Protein AF-X1RHG1-F1 (afdb_monomer_lite)

pLDDT: mean 87.01, std 13.87, range [35.31, 98.69]

Sequence (171 aa):
KVLDPAAEALITANIKATEIEISLDTVLAGEEIVINGLTFTAHGTVTDTTLRQFSISGDNSADAAELAICINDPTDGVPGVLATAAVAVITLTSTIPGATLLTVTSTDATFTISTTEAQCYVDLESLALDAEFTHIAAKVTTTAASNVAVMLLRYHSRKKITQKMGAQYPA

Radius of gyration: 20.95 Å; chains: 1; bounding box: 47×35×64 Å

Structure (mmCIF, N/CA/C/O backbone):
data_AF-X1RHG1-F1
#
_entry.id   AF-X1RHG1-F1
#
loop_
_atom_site.group_PDB
_atom_site.id
_atom_site.type_symbol
_atom_site.label_atom_id
_atom_site.label_alt_id
_atom_site.label_comp_id
_atom_site.label_asym_id
_atom_site.label_entity_id
_atom_site.label_seq_id
_atom_site.pdbx_PDB_ins_code
_atom_site.Cartn_x
_atom_site.Cartn_y
_atom_site.Cartn_z
_atom_site.occupancy
_atom_site.B_iso_or_equiv
_atom_site.auth_seq_id
_atom_site.auth_comp_id
_atom_site.auth_asym_id
_atom_site.auth_atom_id
_atom_site.pdbx_PDB_model_num
ATOM 1 N N . LYS A 1 1 ? -3.625 -3.645 43.425 1.00 45.25 1 LYS A N 1
ATOM 2 C CA . LYS A 1 1 ? -4.166 -4.364 42.251 1.00 45.25 1 LYS A CA 1
ATOM 3 C C . LYS A 1 1 ? -3.192 -4.101 41.117 1.00 45.25 1 LYS A C 1
ATOM 5 O O . LYS A 1 1 ? -3.049 -2.945 40.743 1.00 45.25 1 LYS A O 1
ATOM 10 N N . VAL A 1 2 ? -2.401 -5.100 40.727 1.00 35.31 2 VAL A N 1
ATOM 11 C CA . VAL A 1 2 ? -1.520 -4.971 39.559 1.00 35.31 2 VAL A CA 1
ATOM 12 C C . VAL A 1 2 ? -2.465 -4.850 38.370 1.00 35.31 2 VAL A C 1
ATOM 14 O O . VAL A 1 2 ? -3.340 -5.695 38.215 1.00 35.31 2 VAL A O 1
ATOM 17 N N . LEU A 1 3 ? -2.408 -3.729 37.657 1.00 47.81 3 LEU A N 1
ATOM 18 C CA . LEU A 1 3 ? -3.139 -3.589 36.406 1.00 47.81 3 LEU A CA 1
ATOM 19 C C . LEU A 1 3 ? -2.451 -4.538 35.430 1.00 47.81 3 LEU A C 1
ATOM 21 O O . LEU A 1 3 ? -1.247 -4.392 35.210 1.00 47.81 3 LEU A O 1
ATOM 25 N N . ASP A 1 4 ? -3.182 -5.514 34.898 1.00 54.97 4 ASP A N 1
ATOM 26 C CA . ASP A 1 4 ? -2.703 -6.242 33.729 1.00 54.97 4 ASP A CA 1
ATOM 27 C C . ASP A 1 4 ? -2.319 -5.214 32.650 1.00 54.97 4 ASP A C 1
ATOM 29 O O . ASP A 1 4 ? -2.965 -4.159 32.554 1.00 54.97 4 ASP A O 1
ATOM 33 N N . PRO A 1 5 ? -1.237 -5.450 31.887 1.00 61.03 5 PRO A N 1
ATOM 34 C CA . PRO A 1 5 ? -0.840 -4.531 30.833 1.00 61.03 5 PRO A CA 1
ATOM 35 C C . PRO A 1 5 ? -2.029 -4.313 29.893 1.00 61.03 5 PRO A C 1
ATOM 37 O O . PRO A 1 5 ? -2.671 -5.267 29.454 1.00 61.03 5 PRO A O 1
ATOM 40 N N . ALA A 1 6 ? -2.356 -3.046 29.630 1.00 65.56 6 ALA A N 1
ATOM 41 C CA . ALA A 1 6 ? -3.449 -2.707 28.732 1.00 65.56 6 ALA A CA 1
ATOM 42 C C . ALA A 1 6 ? -3.179 -3.323 27.353 1.00 65.56 6 ALA A C 1
ATOM 44 O O . ALA A 1 6 ? -2.073 -3.196 26.829 1.00 65.56 6 ALA A O 1
ATOM 45 N N . ALA A 1 7 ? -4.180 -3.988 26.773 1.00 76.19 7 ALA A N 1
ATOM 46 C CA . ALA A 1 7 ? -4.071 -4.496 25.414 1.00 76.19 7 ALA A CA 1
ATOM 47 C C . ALA A 1 7 ? -3.882 -3.319 24.442 1.00 76.19 7 ALA A C 1
ATOM 49 O O . ALA A 1 7 ? -4.644 -2.349 24.467 1.00 76.19 7 ALA A O 1
ATOM 50 N N . GLU A 1 8 ? -2.845 -3.400 23.611 1.00 83.31 8 GLU A N 1
ATOM 51 C CA . GLU A 1 8 ? -2.423 -2.341 22.699 1.00 83.31 8 GLU A CA 1
ATOM 52 C C . GLU A 1 8 ? -2.461 -2.845 21.256 1.00 83.31 8 GLU A C 1
ATOM 54 O O . GLU A 1 8 ? -2.113 -3.990 20.967 1.00 83.31 8 GLU A O 1
ATOM 59 N N . ALA A 1 9 ? -2.864 -1.962 20.346 1.00 84.81 9 ALA A N 1
ATOM 60 C CA . ALA A 1 9 ? -2.690 -2.144 18.918 1.00 84.81 9 ALA A CA 1
ATOM 61 C C . ALA A 1 9 ? -1.969 -0.916 18.358 1.00 84.81 9 ALA A C 1
ATOM 63 O O . ALA A 1 9 ? -2.327 0.218 18.678 1.00 84.81 9 ALA A O 1
ATOM 64 N N . LEU A 1 10 ? -0.954 -1.157 17.530 1.00 85.81 10 LEU A N 1
ATOM 65 C CA . LEU A 1 10 ? -0.111 -0.124 16.941 1.00 85.81 10 LEU A CA 1
ATOM 66 C C . LEU A 1 10 ? -0.275 -0.127 15.423 1.00 85.81 10 LEU A C 1
ATOM 68 O O . LEU A 1 10 ? -0.154 -1.171 14.781 1.00 85.81 10 LEU A O 1
ATOM 72 N N . ILE A 1 11 ? -0.488 1.059 14.859 1.00 86.50 11 ILE A N 1
ATOM 73 C CA . ILE A 1 11 ? -0.339 1.305 13.426 1.00 86.50 11 ILE A CA 1
ATOM 74 C C . ILE A 1 11 ? 1.046 1.909 13.216 1.00 86.50 11 ILE A C 1
ATOM 76 O O . ILE A 1 11 ? 1.379 2.943 13.795 1.00 86.50 11 ILE A O 1
ATOM 80 N N . THR A 1 12 ? 1.860 1.250 12.398 1.00 87.50 12 THR A N 1
ATOM 81 C CA . THR A 1 12 ? 3.146 1.779 11.935 1.00 87.50 12 THR A CA 1
ATOM 82 C C . THR A 1 12 ? 2.988 2.224 10.489 1.00 87.50 12 THR A C 1
ATOM 84 O O . THR A 1 12 ? 2.353 1.528 9.701 1.00 87.50 12 THR A O 1
ATOM 87 N N . ALA A 1 13 ? 3.551 3.383 10.143 1.00 85.75 13 ALA A N 1
ATOM 88 C CA . ALA A 1 13 ? 3.490 3.889 8.778 1.00 85.75 13 ALA A CA 1
ATOM 89 C C . ALA A 1 13 ? 4.007 2.838 7.787 1.00 85.75 13 ALA A C 1
ATOM 91 O O . ALA A 1 13 ? 5.043 2.213 8.013 1.00 85.75 13 ALA A O 1
ATOM 92 N N . ASN A 1 14 ? 3.264 2.671 6.699 1.00 89.00 14 ASN A N 1
ATOM 93 C CA . ASN A 1 14 ? 3.547 1.813 5.551 1.00 89.00 14 ASN A CA 1
ATOM 94 C C . ASN A 1 14 ? 3.556 0.312 5.876 1.00 89.00 14 ASN A C 1
ATOM 96 O O . ASN A 1 14 ? 3.991 -0.501 5.061 1.00 89.00 14 ASN A O 1
ATOM 100 N N . ILE A 1 15 ? 3.055 -0.065 7.057 1.00 89.44 15 ILE A N 1
ATOM 101 C CA . ILE A 1 15 ? 2.980 -1.444 7.526 1.00 89.44 15 ILE A CA 1
ATOM 102 C C . ILE A 1 15 ? 1.539 -1.766 7.895 1.00 89.44 15 ILE A C 1
ATOM 104 O O . ILE A 1 15 ? 0.916 -1.088 8.711 1.00 89.44 15 ILE A O 1
ATOM 108 N N . LYS A 1 16 ? 1.044 -2.876 7.349 1.00 88.31 16 LYS A N 1
ATOM 109 C CA . LYS A 1 16 ? -0.303 -3.397 7.596 1.00 88.31 16 LYS A CA 1
ATOM 110 C C . LYS A 1 16 ? -1.432 -2.375 7.343 1.00 88.31 16 LYS A C 1
ATOM 112 O O . LYS A 1 16 ? -2.441 -2.372 8.047 1.00 88.31 16 LYS A O 1
ATOM 117 N N . ALA A 1 17 ? -1.266 -1.523 6.339 1.00 91.50 17 ALA A N 1
ATOM 118 C CA . ALA A 1 17 ? -2.250 -0.524 5.932 1.00 91.50 17 ALA A CA 1
ATOM 119 C C . ALA A 1 17 ? -3.385 -1.135 5.087 1.00 91.50 17 ALA A C 1
ATOM 121 O O . ALA A 1 17 ? -3.245 -2.233 4.542 1.00 91.50 17 ALA A O 1
ATOM 122 N N . THR A 1 18 ? -4.510 -0.431 4.967 1.00 93.12 18 THR A N 1
ATOM 123 C CA . THR A 1 18 ? -5.588 -0.775 4.021 1.00 93.12 18 THR A CA 1
ATOM 124 C C . THR A 1 18 ? -5.445 -0.013 2.707 1.00 93.12 18 THR A C 1
ATOM 126 O O . THR A 1 18 ? -5.851 -0.542 1.670 1.00 93.12 18 THR A O 1
ATOM 129 N N . GLU A 1 19 ? -4.792 1.153 2.736 1.00 95.00 19 GLU A N 1
ATOM 130 C CA . GLU A 1 19 ? -4.454 1.943 1.555 1.00 95.00 19 GLU A CA 1
ATOM 131 C C . GLU A 1 19 ? -3.092 2.648 1.705 1.00 95.00 19 GLU A C 1
ATOM 133 O O . GLU A 1 19 ? -2.765 3.194 2.767 1.00 95.00 19 GLU A O 1
ATOM 138 N N . ILE A 1 20 ? -2.282 2.605 0.642 1.00 96.44 20 ILE A N 1
ATOM 139 C CA . ILE A 1 20 ? -0.965 3.253 0.550 1.00 96.44 20 ILE A CA 1
ATOM 140 C C . ILE A 1 20 ? -0.848 3.965 -0.797 1.00 96.44 20 ILE A C 1
ATOM 142 O O . ILE A 1 20 ? -1.169 3.388 -1.832 1.00 96.44 20 ILE A O 1
ATOM 146 N N . GLU A 1 21 ? -0.309 5.178 -0.790 1.00 97.44 21 GLU A N 1
ATOM 147 C CA . GLU A 1 21 ? 0.145 5.879 -1.986 1.00 97.44 21 GLU A CA 1
ATOM 148 C C . GLU A 1 21 ? 1.661 5.744 -2.159 1.00 97.44 21 GLU A C 1
ATOM 150 O O . GLU A 1 21 ? 2.427 5.810 -1.191 1.00 97.44 21 GLU A O 1
ATOM 155 N N . ILE A 1 22 ? 2.092 5.571 -3.406 1.00 98.25 22 ILE A N 1
ATOM 156 C CA . ILE A 1 22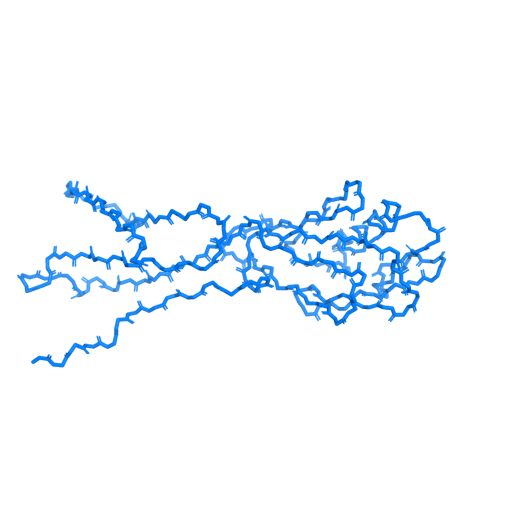 ? 3.494 5.564 -3.821 1.00 98.25 22 ILE A CA 1
ATOM 157 C C . ILE A 1 22 ? 3.660 6.629 -4.901 1.00 98.25 22 ILE A C 1
ATOM 159 O O . ILE A 1 22 ? 3.114 6.482 -5.992 1.00 98.25 22 ILE A O 1
ATOM 163 N N . SER A 1 23 ? 4.423 7.679 -4.623 1.00 98.19 23 SER A N 1
ATOM 164 C CA . SER A 1 23 ? 4.805 8.674 -5.628 1.00 98.19 23 SER A CA 1
ATOM 165 C C . SER A 1 23 ? 6.155 8.315 -6.232 1.00 98.19 23 SER A C 1
ATOM 167 O O . SER A 1 23 ? 7.098 8.028 -5.491 1.00 98.19 23 SER A O 1
ATOM 169 N N . LEU A 1 24 ? 6.243 8.363 -7.559 1.00 98.00 24 LEU A N 1
ATOM 170 C CA . LEU A 1 24 ? 7.474 8.157 -8.313 1.00 98.00 24 LEU A CA 1
ATOM 171 C C . LEU A 1 24 ? 8.091 9.506 -8.689 1.00 98.00 24 LEU A C 1
ATOM 173 O O . LEU A 1 24 ? 7.416 10.383 -9.237 1.00 98.00 24 LEU A O 1
ATOM 177 N N . ASP A 1 25 ? 9.388 9.644 -8.447 1.00 97.56 25 ASP A N 1
ATOM 178 C CA . ASP A 1 25 ? 10.184 10.780 -8.894 1.00 97.56 25 ASP A CA 1
ATOM 179 C C . ASP A 1 25 ? 11.476 10.317 -9.565 1.00 97.56 25 ASP A C 1
ATOM 181 O O . ASP A 1 25 ? 12.457 10.014 -8.893 1.00 97.56 25 ASP A O 1
ATOM 185 N N . THR A 1 26 ? 11.474 10.292 -10.901 1.00 96.25 26 THR A N 1
ATOM 186 C CA . THR A 1 26 ? 12.655 9.997 -11.722 1.00 96.25 26 THR A CA 1
ATOM 187 C C . THR A 1 26 ? 13.324 8.675 -11.319 1.00 96.25 26 THR A C 1
ATOM 189 O O . THR A 1 26 ? 14.520 8.631 -11.032 1.00 96.25 26 THR A O 1
ATOM 192 N N . VAL A 1 27 ? 12.532 7.600 -11.266 1.00 97.94 27 VAL A N 1
ATOM 193 C CA . VAL A 1 27 ? 13.002 6.255 -10.900 1.00 97.94 27 VAL A CA 1
ATOM 194 C C . VAL A 1 27 ? 14.112 5.805 -11.850 1.00 97.94 27 VAL A C 1
ATOM 196 O O . VAL A 1 27 ? 14.050 6.027 -13.061 1.00 97.94 27 VAL A O 1
ATOM 199 N N . LEU A 1 28 ? 15.144 5.172 -11.302 1.00 98.00 28 LEU A N 1
ATOM 200 C CA . LEU A 1 28 ? 16.327 4.727 -12.028 1.00 98.00 28 LEU A CA 1
ATOM 201 C C . LEU A 1 28 ? 16.335 3.208 -12.209 1.00 98.00 28 LEU A C 1
ATOM 203 O O . LEU A 1 28 ? 15.791 2.447 -11.415 1.00 98.00 28 LEU A O 1
ATOM 207 N N . ALA A 1 29 ? 16.986 2.744 -13.276 1.00 98.12 29 ALA A N 1
ATOM 208 C CA . ALA A 1 29 ? 17.061 1.317 -13.566 1.00 98.12 29 ALA A CA 1
ATOM 209 C C . ALA A 1 29 ? 17.796 0.571 -12.440 1.00 98.12 29 ALA A C 1
ATOM 211 O O . ALA A 1 29 ? 18.897 0.959 -12.046 1.00 98.12 29 ALA A O 1
ATOM 212 N N . GLY A 1 30 ? 17.208 -0.533 -11.983 1.00 97.94 30 GLY A N 1
ATOM 213 C CA . GLY A 1 30 ? 17.708 -1.347 -10.877 1.00 97.94 30 GLY A CA 1
ATOM 214 C C . GLY A 1 30 ? 17.209 -0.927 -9.494 1.00 97.94 30 GLY A C 1
ATOM 215 O O . GLY A 1 30 ? 17.480 -1.657 -8.547 1.00 97.94 30 GLY A O 1
ATOM 216 N N . GLU A 1 31 ? 16.490 0.191 -9.369 1.00 98.62 31 GLU A N 1
ATOM 217 C CA . GLU A 1 31 ? 15.815 0.550 -8.117 1.00 98.62 31 GLU A CA 1
ATOM 218 C C . GLU A 1 31 ? 14.650 -0.401 -7.828 1.00 98.62 31 GLU A C 1
ATOM 220 O O . GLU A 1 31 ? 14.039 -0.973 -8.742 1.00 98.62 31 GLU A O 1
ATOM 225 N N . GLU A 1 32 ? 14.348 -0.587 -6.547 1.00 98.44 32 GLU A N 1
ATOM 226 C CA . GLU A 1 32 ? 13.431 -1.619 -6.084 1.00 98.44 32 GLU A CA 1
ATOM 227 C C . GLU A 1 32 ? 12.381 -1.079 -5.118 1.00 98.44 32 GLU A C 1
ATOM 229 O O . GLU A 1 32 ? 12.644 -0.291 -4.206 1.00 98.44 32 GLU A O 1
ATOM 234 N N . ILE A 1 33 ? 11.167 -1.599 -5.264 1.00 98.56 33 ILE A N 1
ATOM 235 C CA . ILE A 1 33 ? 10.097 -1.430 -4.289 1.00 98.56 33 ILE A CA 1
ATOM 236 C C . ILE A 1 33 ? 9.536 -2.793 -3.905 1.00 98.56 33 ILE A C 1
ATOM 238 O O . ILE A 1 33 ? 9.265 -3.647 -4.748 1.00 98.56 33 ILE A O 1
ATOM 242 N N . VAL A 1 34 ? 9.372 -3.010 -2.605 1.00 98.50 34 VAL A N 1
ATOM 243 C CA . VAL A 1 34 ? 8.845 -4.254 -2.050 1.00 98.50 34 VAL A CA 1
ATOM 244 C C . VAL A 1 34 ? 7.421 -4.016 -1.579 1.00 98.50 34 VAL A C 1
ATOM 246 O O . VAL A 1 34 ? 7.183 -3.166 -0.721 1.00 98.50 34 VAL A O 1
ATOM 249 N N . ILE A 1 35 ? 6.480 -4.793 -2.110 1.00 98.00 35 ILE A N 1
ATOM 250 C CA . ILE A 1 35 ? 5.053 -4.729 -1.779 1.00 98.00 35 ILE A CA 1
ATOM 251 C C . ILE A 1 35 ? 4.625 -6.112 -1.295 1.00 98.00 35 ILE A C 1
ATOM 253 O O . ILE A 1 35 ? 4.699 -7.094 -2.030 1.00 98.00 35 ILE A O 1
ATOM 257 N N . ASN A 1 36 ? 4.202 -6.211 -0.034 1.00 95.62 36 ASN A N 1
ATOM 258 C CA . ASN A 1 36 ? 3.825 -7.470 0.622 1.00 95.62 36 ASN A CA 1
ATOM 259 C C . ASN A 1 36 ? 4.882 -8.585 0.491 1.00 95.62 36 ASN A C 1
ATOM 261 O O . ASN A 1 36 ? 4.554 -9.766 0.407 1.00 95.62 36 ASN A O 1
ATOM 265 N N . GLY A 1 37 ? 6.163 -8.203 0.496 1.00 96.25 37 GLY A N 1
ATOM 266 C CA . GLY A 1 37 ? 7.295 -9.125 0.375 1.00 96.25 37 GLY A CA 1
ATOM 267 C C . GLY A 1 37 ? 7.660 -9.515 -1.061 1.00 96.25 37 GLY A C 1
ATOM 268 O O . GLY A 1 37 ? 8.620 -10.259 -1.240 1.00 96.25 37 GLY A O 1
ATOM 269 N N . LEU A 1 38 ? 6.939 -9.018 -2.070 1.00 97.94 38 LEU A N 1
ATOM 270 C CA . LEU A 1 38 ? 7.294 -9.171 -3.480 1.00 97.94 38 LEU A CA 1
ATOM 271 C C . LEU A 1 38 ? 8.099 -7.959 -3.946 1.00 97.94 38 LEU A C 1
ATOM 273 O O . LEU A 1 38 ? 7.649 -6.825 -3.791 1.00 97.94 38 LEU A O 1
ATOM 277 N N . THR A 1 39 ? 9.276 -8.209 -4.511 1.00 98.44 39 THR A N 1
ATOM 278 C CA . THR A 1 39 ? 10.140 -7.171 -5.079 1.00 98.44 39 THR A CA 1
ATOM 279 C C . THR A 1 39 ? 9.725 -6.867 -6.511 1.00 98.44 39 THR A C 1
ATOM 281 O O . THR A 1 39 ? 9.590 -7.787 -7.319 1.00 98.44 39 THR A O 1
ATOM 284 N N . PHE A 1 40 ? 9.556 -5.582 -6.806 1.00 98.69 40 PHE A N 1
ATOM 285 C CA . PHE A 1 40 ? 9.396 -5.038 -8.146 1.00 98.69 40 PHE A CA 1
ATOM 286 C C . PHE A 1 40 ? 10.624 -4.199 -8.481 1.00 98.69 40 PHE A C 1
ATOM 288 O O . PHE A 1 40 ? 11.008 -3.336 -7.690 1.00 98.69 40 PHE A O 1
ATOM 295 N N . THR A 1 41 ? 11.225 -4.445 -9.642 1.00 98.62 41 THR A N 1
ATOM 296 C CA . THR A 1 41 ? 12.493 -3.821 -10.043 1.00 98.62 41 THR A CA 1
ATOM 297 C C . THR A 1 41 ? 12.287 -2.936 -11.267 1.00 98.62 41 THR A C 1
ATOM 299 O O . THR A 1 41 ? 11.737 -3.373 -12.280 1.00 98.62 41 THR A O 1
ATOM 302 N N . ALA A 1 42 ? 12.765 -1.698 -11.202 1.00 98.56 42 ALA A N 1
ATOM 303 C CA . ALA A 1 42 ? 12.750 -0.782 -12.333 1.00 98.56 42 ALA A CA 1
ATOM 304 C C . ALA A 1 42 ? 13.686 -1.281 -13.442 1.00 98.56 42 ALA A C 1
ATOM 306 O O . ALA A 1 42 ? 14.870 -1.549 -13.213 1.00 98.56 42 ALA A O 1
ATOM 307 N N . HIS A 1 43 ? 13.185 -1.373 -14.668 1.00 98.50 43 HIS A N 1
ATOM 308 C CA . HIS A 1 43 ? 13.950 -1.778 -15.839 1.00 98.50 43 HIS A CA 1
ATOM 309 C C . HIS A 1 43 ? 13.924 -0.677 -16.899 1.00 98.50 43 HIS A C 1
ATOM 311 O O . HIS A 1 43 ? 12.901 -0.053 -17.144 1.00 98.50 43 HIS A O 1
ATOM 317 N N . GLY A 1 44 ? 15.050 -0.444 -17.576 1.00 96.50 44 GLY A N 1
ATOM 318 C CA . GLY A 1 44 ? 15.203 0.724 -18.450 1.00 96.50 44 GLY A CA 1
ATOM 319 C C . GLY A 1 44 ? 14.163 0.843 -19.574 1.00 96.50 44 GLY A C 1
ATOM 320 O O . GLY A 1 44 ? 13.828 1.954 -19.965 1.00 96.50 44 GLY A O 1
ATOM 321 N N . THR A 1 45 ? 13.678 -0.279 -20.121 1.00 96.50 45 THR A N 1
ATOM 322 C CA . THR A 1 45 ? 12.818 -0.272 -21.325 1.00 96.50 45 THR A CA 1
ATOM 323 C C . THR A 1 45 ? 11.778 -1.390 -21.419 1.00 96.50 45 THR A C 1
ATOM 325 O O . THR A 1 45 ? 11.137 -1.533 -22.459 1.00 96.50 45 THR A O 1
ATOM 328 N N . VAL A 1 46 ? 11.646 -2.244 -20.403 1.00 96.31 46 VAL A N 1
ATOM 329 C CA . VAL A 1 46 ? 10.841 -3.474 -20.510 1.00 96.31 46 VAL A CA 1
ATOM 330 C C . VAL A 1 46 ? 9.981 -3.622 -19.275 1.00 96.31 46 VAL A C 1
ATOM 332 O O . VAL A 1 46 ? 10.482 -3.488 -18.165 1.00 96.31 46 VAL A O 1
ATOM 335 N N . THR A 1 47 ? 8.715 -3.949 -19.504 1.00 98.19 47 THR A N 1
ATOM 336 C CA . THR A 1 47 ? 7.799 -4.432 -18.477 1.00 98.19 47 THR A CA 1
ATOM 337 C C . THR A 1 47 ? 7.630 -5.934 -18.662 1.00 98.19 47 THR A C 1
ATOM 339 O O . THR A 1 47 ? 7.141 -6.385 -19.698 1.00 98.19 47 THR A O 1
ATOM 342 N N . ASP A 1 48 ? 8.070 -6.705 -17.673 1.00 98.06 48 ASP A N 1
ATOM 343 C CA . ASP A 1 48 ? 7.936 -8.157 -17.604 1.00 98.06 48 ASP A CA 1
ATOM 344 C C . ASP A 1 48 ? 7.303 -8.516 -16.259 1.00 98.06 48 ASP A C 1
ATOM 346 O O . ASP A 1 48 ? 7.958 -8.519 -15.212 1.00 98.06 48 ASP A O 1
ATOM 350 N N . THR A 1 49 ? 6.003 -8.808 -16.286 1.00 97.69 49 THR A N 1
ATOM 351 C CA . THR A 1 49 ? 5.229 -9.092 -15.075 1.00 97.69 49 THR A CA 1
ATOM 352 C C . THR A 1 49 ? 5.665 -10.392 -14.397 1.00 97.69 49 THR A C 1
ATOM 354 O O . THR A 1 49 ? 5.640 -10.468 -13.169 1.00 97.69 49 THR A O 1
ATOM 357 N N . THR A 1 50 ? 6.182 -11.366 -15.156 1.00 97.62 50 THR A N 1
ATOM 358 C CA . THR A 1 50 ? 6.662 -12.654 -14.618 1.00 97.62 50 THR A CA 1
ATOM 359 C C . THR A 1 50 ? 7.943 -12.499 -13.800 1.00 97.62 50 THR A C 1
ATOM 361 O O . THR A 1 50 ? 8.175 -13.223 -12.829 1.00 97.62 50 THR A O 1
ATOM 364 N N . LEU A 1 51 ? 8.764 -11.508 -14.159 1.00 97.69 51 LEU A N 1
ATOM 365 C CA . LEU A 1 51 ? 9.975 -11.125 -13.434 1.00 97.69 51 LEU A CA 1
ATOM 366 C C . LEU A 1 51 ? 9.751 -9.948 -12.476 1.00 97.69 51 LEU A C 1
ATOM 368 O O . LEU A 1 51 ? 10.693 -9.549 -11.794 1.00 97.69 51 LEU A O 1
ATOM 372 N N . ARG A 1 52 ? 8.526 -9.402 -12.412 1.00 98.38 52 ARG A N 1
ATOM 373 C CA . ARG A 1 52 ? 8.167 -8.186 -11.657 1.00 98.38 52 ARG A CA 1
ATOM 374 C C . ARG A 1 52 ? 9.042 -6.986 -12.024 1.00 98.38 52 ARG A C 1
ATOM 376 O O . ARG A 1 52 ? 9.424 -6.188 -11.170 1.00 98.38 52 ARG A O 1
ATOM 383 N N . GLN A 1 53 ? 9.359 -6.862 -13.306 1.00 98.56 53 GLN A N 1
ATOM 384 C CA . GLN A 1 53 ? 10.113 -5.742 -13.851 1.00 98.56 53 GLN A CA 1
ATOM 385 C C . GLN A 1 53 ? 9.164 -4.767 -14.529 1.00 98.56 53 GLN A C 1
ATOM 387 O O . GLN A 1 53 ? 8.332 -5.190 -15.326 1.00 98.56 53 GLN A O 1
ATOM 392 N N . PHE A 1 54 ? 9.301 -3.476 -14.249 1.00 98.62 54 PHE A N 1
ATOM 393 C CA . PHE A 1 54 ? 8.489 -2.437 -14.883 1.00 98.62 54 PHE A CA 1
ATOM 394 C C . PHE A 1 54 ? 9.370 -1.459 -15.654 1.00 98.62 54 PHE A C 1
ATOM 396 O O . PHE A 1 54 ? 10.456 -1.100 -15.196 1.00 98.62 54 PHE A O 1
ATOM 403 N N . SER A 1 55 ? 8.911 -1.042 -16.832 1.00 98.50 55 SER A N 1
ATOM 404 C CA . SER A 1 55 ? 9.652 -0.105 -17.669 1.00 98.50 55 SER A CA 1
ATOM 405 C C . SER A 1 55 ? 9.680 1.292 -17.050 1.00 98.50 55 SER A C 1
ATOM 407 O O . SER A 1 55 ? 8.650 1.788 -16.598 1.00 98.50 55 SER A O 1
ATOM 409 N N . ILE A 1 56 ? 10.845 1.937 -17.113 1.00 98.44 56 ILE A N 1
ATOM 410 C CA . ILE A 1 56 ? 11.051 3.357 -16.783 1.00 98.44 56 ILE A CA 1
ATOM 411 C C . ILE A 1 56 ? 11.466 4.191 -18.007 1.00 98.44 56 ILE A C 1
ATOM 413 O O . ILE A 1 56 ? 12.209 5.166 -17.920 1.00 98.44 56 ILE A O 1
ATOM 417 N N . SER A 1 57 ? 11.075 3.756 -19.208 1.00 97.44 57 SER A N 1
ATOM 418 C CA . SER A 1 57 ? 11.415 4.461 -20.453 1.00 97.44 57 SER A CA 1
ATOM 419 C C . SER A 1 57 ? 10.602 5.741 -20.682 1.00 97.44 57 SER A C 1
ATOM 421 O O . SER A 1 57 ? 10.802 6.406 -21.703 1.00 97.44 57 SER A O 1
ATOM 423 N N . GLY A 1 58 ? 9.617 6.016 -19.825 1.00 95.50 58 GLY A N 1
ATOM 424 C CA . GLY A 1 58 ? 8.654 7.095 -19.983 1.00 95.50 58 GLY A CA 1
ATOM 425 C C . GLY A 1 58 ? 8.946 8.297 -19.089 1.00 95.50 58 GLY A C 1
ATOM 426 O O . GLY A 1 58 ? 10.089 8.602 -18.763 1.00 95.50 58 GLY A O 1
ATOM 427 N N . ASP A 1 59 ? 7.883 9.030 -18.764 1.00 97.50 59 ASP A N 1
ATOM 428 C CA . ASP A 1 59 ? 7.885 9.962 -17.640 1.00 97.50 59 ASP A CA 1
ATOM 429 C C . ASP A 1 59 ? 7.363 9.256 -16.379 1.00 97.50 59 ASP A C 1
ATOM 431 O O . ASP A 1 59 ? 6.795 8.167 -16.458 1.00 97.50 59 ASP A O 1
ATOM 435 N N . ASN A 1 60 ? 7.460 9.910 -15.219 1.00 98.12 60 ASN A N 1
ATOM 436 C CA . ASN A 1 60 ? 7.015 9.322 -13.952 1.00 98.12 60 ASN A CA 1
ATOM 437 C C . ASN A 1 60 ? 5.551 8.822 -13.984 1.00 98.12 60 ASN A C 1
ATOM 439 O O . ASN A 1 60 ? 5.190 7.922 -13.228 1.00 98.12 60 ASN A O 1
ATOM 443 N N . SER A 1 61 ? 4.682 9.400 -14.827 1.00 97.94 61 SER A N 1
ATOM 444 C CA . SER A 1 61 ? 3.290 8.945 -14.952 1.00 97.94 61 SER A CA 1
ATOM 445 C C . SER A 1 61 ? 3.178 7.657 -15.758 1.00 97.94 61 SER A C 1
ATOM 447 O O . SER A 1 61 ? 2.396 6.781 -15.386 1.00 97.94 61 SER A O 1
ATOM 449 N N . ALA A 1 62 ? 3.944 7.537 -16.840 1.00 98.06 62 ALA A N 1
ATOM 450 C CA . ALA A 1 62 ? 4.059 6.300 -17.598 1.00 98.06 62 ALA A CA 1
ATOM 451 C C . ALA A 1 62 ? 4.692 5.193 -16.743 1.00 98.06 62 ALA A C 1
ATOM 453 O O . ALA A 1 62 ? 4.132 4.104 -16.658 1.00 98.06 62 ALA A O 1
ATOM 454 N N . ASP A 1 63 ? 5.771 5.494 -16.023 1.00 98.38 63 ASP A N 1
ATOM 455 C CA . ASP A 1 63 ? 6.473 4.530 -15.170 1.00 98.38 63 ASP A CA 1
ATOM 456 C C . ASP A 1 63 ? 5.559 4.002 -14.048 1.00 98.38 63 ASP A C 1
ATOM 458 O O . ASP A 1 63 ? 5.520 2.804 -13.759 1.00 98.38 63 ASP A O 1
ATOM 462 N N . ALA A 1 64 ? 4.739 4.883 -13.461 1.00 98.56 64 ALA A N 1
ATOM 463 C CA . ALA A 1 64 ? 3.739 4.496 -12.468 1.00 98.56 64 ALA A CA 1
ATOM 464 C C . ALA A 1 64 ? 2.679 3.545 -13.047 1.00 98.56 64 ALA A C 1
ATOM 466 O O . ALA A 1 64 ? 2.235 2.619 -12.363 1.00 98.56 64 ALA A O 1
ATOM 467 N N . ALA A 1 65 ? 2.276 3.750 -14.305 1.00 98.56 65 ALA A N 1
ATOM 468 C CA . ALA A 1 65 ? 1.347 2.856 -14.987 1.00 98.56 65 ALA A CA 1
ATOM 469 C C . ALA A 1 65 ? 1.974 1.476 -15.248 1.00 98.56 65 ALA A C 1
ATOM 471 O O . ALA A 1 65 ? 1.314 0.463 -15.018 1.00 98.56 65 ALA A O 1
ATOM 472 N N . GLU A 1 66 ? 3.244 1.422 -15.649 1.00 98.56 66 GLU A N 1
ATOM 473 C CA . GLU A 1 66 ? 3.980 0.168 -15.867 1.00 98.56 66 GLU A CA 1
ATOM 474 C C . GLU A 1 66 ? 4.150 -0.637 -14.567 1.00 98.56 66 GLU A C 1
ATOM 476 O O . GLU A 1 66 ? 3.926 -1.853 -14.541 1.00 98.56 66 GLU A O 1
ATOM 481 N N . LEU A 1 67 ? 4.459 0.030 -13.450 1.00 98.50 67 LEU A N 1
ATOM 482 C CA . LEU A 1 67 ? 4.499 -0.621 -12.138 1.00 98.50 67 LEU A CA 1
ATOM 483 C C . LEU A 1 67 ? 3.107 -1.121 -11.717 1.00 98.50 67 LEU A C 1
ATOM 485 O O . LEU A 1 67 ? 2.974 -2.254 -11.249 1.00 98.50 67 LEU A O 1
ATOM 489 N N . ALA A 1 68 ? 2.050 -0.332 -11.929 1.00 98.56 68 ALA A N 1
ATOM 490 C CA . ALA A 1 68 ? 0.684 -0.763 -11.631 1.00 98.56 68 ALA A CA 1
ATOM 491 C C . ALA A 1 68 ? 0.254 -1.986 -12.463 1.00 98.56 68 ALA A C 1
ATOM 493 O O . ALA A 1 68 ? -0.454 -2.850 -11.941 1.00 98.56 68 ALA A O 1
ATOM 494 N N . ILE A 1 69 ? 0.705 -2.106 -13.719 1.00 98.38 69 ILE A N 1
ATOM 495 C CA . ILE A 1 69 ? 0.500 -3.308 -14.546 1.00 98.38 69 ILE A CA 1
ATOM 496 C C . ILE A 1 69 ? 1.131 -4.532 -13.874 1.00 98.38 69 ILE A C 1
ATOM 498 O O . ILE A 1 69 ? 0.462 -5.554 -13.738 1.00 98.38 69 ILE A O 1
ATOM 502 N N . CYS A 1 70 ? 2.375 -4.423 -13.400 1.00 98.50 70 CYS A N 1
ATOM 503 C CA . CYS A 1 70 ? 3.051 -5.525 -12.712 1.00 98.50 70 CYS A CA 1
ATOM 504 C C . CYS A 1 70 ? 2.344 -5.926 -11.415 1.00 98.50 70 CYS A C 1
ATOM 506 O O . CYS A 1 70 ? 2.192 -7.112 -11.135 1.00 98.50 70 CYS A O 1
ATOM 508 N N . ILE A 1 71 ? 1.895 -4.952 -10.620 1.00 98.50 71 ILE A N 1
ATOM 509 C CA . ILE A 1 71 ? 1.211 -5.216 -9.347 1.00 98.50 71 ILE A CA 1
ATOM 510 C C . ILE A 1 71 ? -0.136 -5.909 -9.573 1.00 98.50 71 ILE A C 1
ATOM 512 O O . ILE A 1 71 ? -0.489 -6.810 -8.813 1.00 98.50 71 ILE A O 1
ATOM 516 N N . ASN A 1 72 ? -0.868 -5.508 -10.612 1.00 98.50 72 ASN A N 1
ATOM 517 C CA . ASN A 1 72 ? -2.188 -6.046 -10.945 1.00 98.50 72 ASN A CA 1
ATOM 518 C C . ASN A 1 72 ? -2.145 -7.330 -11.785 1.00 98.50 72 ASN A C 1
ATOM 520 O O . ASN A 1 72 ? -3.208 -7.828 -12.169 1.00 98.50 72 ASN A O 1
ATOM 524 N N . ASP A 1 73 ? -0.960 -7.855 -12.108 1.00 98.25 73 ASP A N 1
ATOM 525 C CA . ASP A 1 73 ? -0.858 -9.090 -12.876 1.00 98.25 73 ASP A CA 1
ATOM 526 C C . ASP A 1 73 ? -1.587 -10.236 -12.139 1.00 98.25 73 ASP A C 1
ATOM 528 O O . ASP A 1 73 ? -1.358 -10.455 -10.945 1.00 98.25 73 ASP A O 1
ATOM 532 N N . PRO A 1 74 ? -2.486 -10.976 -12.814 1.00 95.56 74 PRO A N 1
ATOM 533 C CA . PRO A 1 74 ? -3.335 -11.971 -12.162 1.00 95.56 74 PRO A CA 1
ATOM 534 C C . PRO A 1 74 ? -2.575 -13.211 -11.674 1.00 95.56 74 PRO A C 1
ATOM 536 O O . PRO A 1 74 ? -3.129 -13.980 -10.887 1.00 95.56 74 PRO A O 1
ATOM 539 N N . THR A 1 75 ? -1.356 -13.439 -12.165 1.00 96.38 75 THR A N 1
ATOM 540 C CA . THR A 1 75 ? -0.547 -14.623 -11.854 1.00 96.38 75 THR A CA 1
ATOM 541 C C . THR A 1 75 ? 0.614 -14.266 -10.935 1.00 96.38 75 THR A C 1
ATOM 543 O O . THR A 1 75 ? 0.802 -14.918 -9.909 1.00 96.38 75 THR A O 1
ATOM 546 N N . ASP A 1 76 ? 1.365 -13.223 -11.287 1.00 96.62 76 ASP A N 1
ATOM 547 C CA . ASP A 1 76 ? 2.642 -12.874 -10.659 1.00 96.62 76 ASP A CA 1
ATOM 548 C C . ASP A 1 76 ? 2.605 -11.566 -9.852 1.00 96.62 76 ASP A C 1
ATOM 550 O O . ASP A 1 76 ? 3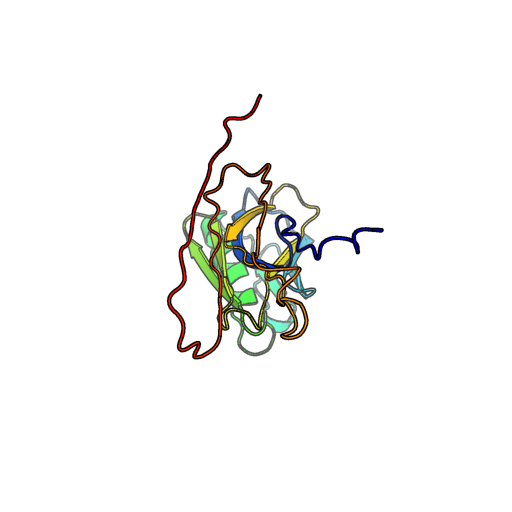.574 -11.260 -9.140 1.00 96.62 76 ASP A O 1
ATOM 554 N N . GLY A 1 77 ? 1.490 -10.831 -9.918 1.00 96.44 77 GLY A N 1
ATOM 555 C CA . GLY A 1 77 ? 1.247 -9.596 -9.176 1.00 96.44 77 GLY A CA 1
ATOM 556 C C . GLY A 1 77 ? 1.040 -9.817 -7.678 1.00 96.44 77 GLY A C 1
ATOM 557 O O . GLY A 1 77 ? 1.377 -10.864 -7.122 1.00 96.44 77 GLY A O 1
ATOM 558 N N . VAL A 1 78 ? 0.503 -8.812 -6.985 1.00 96.88 78 VAL A N 1
ATOM 559 C CA . VAL A 1 78 ? 0.318 -8.861 -5.527 1.00 96.88 78 VAL A CA 1
ATOM 560 C C . VAL A 1 78 ? -1.093 -9.362 -5.190 1.00 96.88 78 VAL A C 1
ATOM 562 O O . VAL A 1 78 ? -2.069 -8.637 -5.401 1.00 96.88 78 VAL A O 1
ATOM 565 N N . PRO A 1 79 ? -1.253 -10.567 -4.605 1.00 95.44 79 PRO A N 1
ATOM 566 C CA . PRO A 1 79 ? -2.576 -11.109 -4.325 1.00 95.44 79 PRO A CA 1
ATOM 567 C C . PRO A 1 79 ? -3.374 -10.241 -3.348 1.00 95.44 79 PRO A C 1
ATOM 569 O O . PRO A 1 79 ? -2.903 -9.876 -2.269 1.00 95.44 79 PRO A O 1
ATOM 572 N N . GLY A 1 80 ? -4.625 -9.958 -3.709 1.00 94.69 80 GLY A N 1
ATOM 573 C CA . GLY A 1 80 ? -5.547 -9.193 -2.873 1.00 94.69 80 GLY A CA 1
ATOM 574 C C . GLY A 1 80 ? -5.277 -7.686 -2.837 1.00 94.69 80 GLY A C 1
ATOM 575 O O . GLY A 1 80 ? -5.879 -7.001 -2.006 1.00 94.69 80 GLY A O 1
ATOM 576 N N . VAL A 1 81 ? -4.428 -7.166 -3.722 1.00 96.69 81 VAL A N 1
ATOM 577 C CA . VAL A 1 81 ? -4.120 -5.737 -3.855 1.00 96.69 81 VAL A CA 1
ATOM 578 C C . VAL A 1 81 ? -4.567 -5.243 -5.225 1.00 96.69 81 VAL A C 1
ATOM 580 O O . VAL A 1 81 ? -4.414 -5.944 -6.220 1.00 96.69 81 VAL A O 1
ATOM 583 N N . LEU A 1 82 ? -5.124 -4.037 -5.264 1.00 97.50 82 LEU A N 1
ATOM 584 C CA . LEU A 1 82 ? -5.415 -3.306 -6.491 1.00 97.50 82 LEU A CA 1
ATOM 585 C C . LEU A 1 82 ? -4.523 -2.067 -6.549 1.00 97.50 82 LEU A C 1
ATOM 587 O O . LEU A 1 82 ? -4.536 -1.271 -5.613 1.00 97.50 82 LEU A O 1
ATOM 591 N N . ALA A 1 83 ? -3.789 -1.891 -7.644 1.00 98.25 83 ALA A N 1
ATOM 592 C CA . ALA A 1 83 ? -3.013 -0.690 -7.933 1.00 98.25 83 ALA A CA 1
ATOM 593 C C . ALA A 1 83 ? -3.722 0.191 -8.967 1.00 98.25 83 ALA A C 1
ATOM 595 O O . ALA A 1 83 ? -4.088 -0.277 -10.045 1.00 98.25 83 ALA A O 1
ATOM 596 N N . THR A 1 84 ? -3.876 1.479 -8.675 1.00 98.31 84 THR A N 1
ATOM 597 C CA . THR A 1 84 ? -4.364 2.481 -9.634 1.00 98.31 84 THR A CA 1
ATOM 598 C C . THR A 1 84 ? -3.324 3.580 -9.780 1.00 98.31 84 THR A C 1
ATOM 600 O O . THR A 1 84 ? -2.953 4.192 -8.786 1.00 98.31 84 THR A O 1
ATOM 603 N N . ALA A 1 85 ? -2.857 3.841 -11.002 1.00 97.94 85 ALA A N 1
ATOM 604 C CA . ALA A 1 85 ? -1.875 4.888 -11.277 1.00 97.94 85 ALA A CA 1
ATOM 605 C C . ALA A 1 85 ? -2.541 6.162 -11.818 1.00 97.94 85 ALA A C 1
ATOM 607 O O . ALA A 1 85 ? -3.369 6.102 -12.731 1.00 97.94 85 ALA A O 1
ATOM 608 N N . ALA A 1 86 ? -2.152 7.318 -11.283 1.00 96.62 86 ALA A N 1
ATOM 609 C CA . ALA A 1 86 ? -2.551 8.636 -11.757 1.00 96.62 86 ALA A CA 1
ATOM 610 C C . ALA A 1 86 ? -1.451 9.667 -11.468 1.00 96.62 86 ALA A C 1
ATOM 612 O O . ALA A 1 86 ? -1.065 9.861 -10.322 1.00 96.62 86 ALA A O 1
ATOM 613 N N . VAL A 1 87 ? -0.981 10.371 -12.504 1.00 94.81 87 VAL A N 1
ATOM 614 C CA . VAL A 1 87 ? -0.050 11.514 -12.380 1.00 94.81 87 VAL A CA 1
ATOM 615 C C . VAL A 1 87 ? 1.170 11.190 -11.496 1.00 94.81 87 VAL A C 1
ATOM 617 O O . VAL A 1 87 ? 1.418 11.856 -10.497 1.00 94.81 87 VAL A O 1
ATOM 620 N N . ALA A 1 88 ? 1.910 10.135 -11.848 1.00 96.12 88 ALA A N 1
ATOM 621 C CA . ALA A 1 88 ? 3.080 9.630 -11.114 1.00 96.12 88 ALA A CA 1
ATOM 622 C C . ALA A 1 88 ? 2.824 9.082 -9.697 1.00 96.12 88 ALA A C 1
ATOM 624 O O . ALA A 1 88 ? 3.772 8.708 -9.009 1.00 96.12 88 ALA A O 1
ATOM 625 N N . VAL A 1 89 ? 1.567 9.002 -9.260 1.00 97.88 89 VAL A N 1
ATOM 626 C CA . VAL A 1 89 ? 1.177 8.403 -7.980 1.00 97.88 89 VAL A CA 1
ATOM 627 C C . VAL A 1 89 ? 0.445 7.094 -8.232 1.00 97.88 89 VAL A C 1
ATOM 629 O O . VAL A 1 89 ? -0.407 7.005 -9.114 1.00 97.88 89 VAL A O 1
ATOM 632 N N . ILE A 1 90 ? 0.768 6.076 -7.446 1.00 98.44 90 ILE A N 1
ATOM 633 C CA . ILE A 1 90 ? 0.089 4.785 -7.432 1.00 98.44 90 ILE A CA 1
ATOM 634 C C . ILE A 1 90 ? -0.654 4.662 -6.109 1.00 98.44 90 ILE A C 1
ATOM 636 O O . ILE A 1 90 ? -0.029 4.655 -5.052 1.00 98.44 90 ILE A O 1
ATOM 640 N N . THR A 1 91 ? -1.972 4.516 -6.164 1.00 98.31 91 THR A N 1
ATOM 641 C CA . THR A 1 91 ? -2.796 4.165 -5.006 1.00 98.31 91 THR A CA 1
ATOM 642 C C . THR A 1 91 ? -2.955 2.651 -4.958 1.00 98.31 91 THR A C 1
ATOM 644 O O . THR A 1 91 ? -3.507 2.043 -5.880 1.00 98.31 91 THR A O 1
ATOM 647 N N . LEU A 1 92 ? -2.458 2.040 -3.887 1.00 97.81 92 LEU A N 1
ATOM 648 C CA . LEU A 1 92 ? -2.640 0.632 -3.566 1.00 97.81 92 LEU A CA 1
ATOM 649 C C . LEU A 1 92 ? -3.780 0.484 -2.570 1.00 97.81 92 LEU A C 1
ATOM 651 O O . LEU A 1 92 ? -3.714 1.043 -1.479 1.00 97.81 92 LEU A O 1
ATOM 655 N N . THR A 1 93 ? -4.767 -0.339 -2.901 1.00 96.62 93 THR A N 1
ATOM 656 C CA . THR A 1 93 ? -5.911 -0.620 -2.029 1.0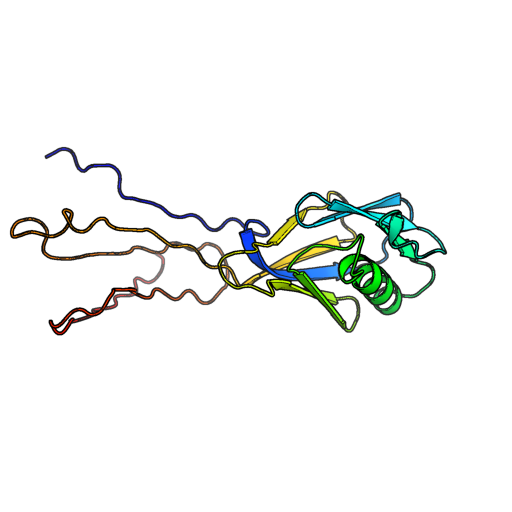0 96.62 93 THR A CA 1
ATOM 657 C C . THR A 1 93 ? -6.010 -2.117 -1.760 1.00 96.62 93 THR A C 1
ATOM 659 O O . THR A 1 93 ? -5.934 -2.943 -2.675 1.00 96.62 93 THR A O 1
ATOM 662 N N . SER A 1 94 ? -6.216 -2.489 -0.496 1.00 94.56 94 SER A N 1
ATOM 663 C CA . SER A 1 94 ? -6.584 -3.860 -0.142 1.00 94.56 94 SER A CA 1
ATOM 664 C C . SER A 1 94 ? -7.986 -4.190 -0.659 1.00 94.56 94 SER A C 1
ATOM 666 O O . SER A 1 94 ? -8.970 -3.544 -0.305 1.00 94.56 94 SER A O 1
ATOM 668 N N . THR A 1 95 ? -8.091 -5.231 -1.482 1.00 92.06 95 THR A N 1
ATOM 669 C CA . THR A 1 95 ? -9.373 -5.670 -2.068 1.00 92.06 95 THR A CA 1
ATOM 670 C C . THR A 1 95 ? -10.251 -6.446 -1.085 1.00 92.06 95 THR A C 1
ATOM 672 O O . THR A 1 95 ? -11.458 -6.566 -1.297 1.00 92.06 95 THR A O 1
ATOM 675 N N . ILE A 1 96 ? -9.665 -6.964 0.001 1.00 85.12 96 ILE A N 1
ATOM 676 C CA . ILE A 1 96 ? -10.378 -7.683 1.060 1.00 85.12 96 ILE A CA 1
ATOM 677 C C . ILE A 1 96 ? -10.036 -7.022 2.400 1.00 85.12 96 ILE A C 1
ATOM 679 O O . ILE A 1 96 ? -9.048 -7.406 3.045 1.00 85.12 96 ILE A O 1
ATOM 683 N N . PRO A 1 97 ? -10.846 -6.038 2.838 1.00 69.50 97 PRO A N 1
ATOM 684 C CA . PRO A 1 97 ? -10.630 -5.342 4.099 1.00 69.50 97 PRO A CA 1
ATOM 685 C C . PRO A 1 97 ? -10.489 -6.318 5.272 1.00 69.50 97 PRO A C 1
ATOM 687 O O . PRO A 1 97 ? -11.314 -7.213 5.457 1.00 69.50 97 PRO A O 1
ATOM 690 N N . GLY A 1 98 ? -9.425 -6.156 6.062 1.00 67.50 98 GLY A N 1
ATOM 691 C CA . GLY A 1 98 ? -9.148 -6.977 7.245 1.00 67.50 98 GLY A CA 1
ATOM 692 C C . GLY A 1 98 ? -8.527 -8.355 6.980 1.00 67.50 98 GLY A C 1
ATOM 693 O O . GLY A 1 98 ? -8.136 -9.011 7.944 1.00 67.50 98 GLY A O 1
ATOM 694 N N . ALA A 1 99 ? -8.390 -8.790 5.721 1.00 75.69 99 ALA A N 1
ATOM 695 C CA . ALA A 1 99 ? -7.696 -10.034 5.368 1.00 75.69 99 ALA A CA 1
ATOM 696 C C . ALA A 1 99 ? -6.346 -9.765 4.692 1.00 75.69 99 ALA A C 1
ATOM 698 O O . ALA A 1 99 ? -5.327 -10.311 5.115 1.00 75.69 99 ALA A O 1
ATOM 699 N N . THR A 1 100 ? -6.330 -8.889 3.685 1.00 84.62 100 THR A N 1
ATOM 700 C CA . THR A 1 100 ? -5.090 -8.444 3.043 1.00 84.62 100 THR A CA 1
ATOM 701 C C . THR A 1 100 ? -4.688 -7.105 3.639 1.00 84.62 100 THR A C 1
ATOM 703 O O . THR A 1 100 ? -5.489 -6.173 3.694 1.00 84.62 100 THR A O 1
ATOM 706 N N . LEU A 1 101 ? -3.448 -7.008 4.103 1.00 89.69 101 LEU A N 1
ATOM 707 C CA . LEU A 1 101 ? -2.881 -5.775 4.634 1.00 89.69 101 LEU A CA 1
ATOM 708 C C . LEU A 1 101 ? -1.644 -5.421 3.812 1.00 89.69 101 LEU A C 1
ATOM 710 O O . LEU A 1 101 ? -0.893 -6.309 3.412 1.00 89.69 101 LEU A O 1
ATOM 714 N N . LEU A 1 102 ? -1.454 -4.134 3.553 1.00 93.88 102 LEU A N 1
ATOM 715 C CA . LEU A 1 102 ? -0.383 -3.604 2.722 1.00 93.88 102 LEU A CA 1
ATOM 716 C C . LEU A 1 102 ? 0.845 -3.295 3.572 1.00 93.88 102 LEU A C 1
ATOM 718 O O . LEU A 1 102 ? 0.769 -2.551 4.548 1.00 93.88 102 LEU A O 1
ATOM 722 N N . THR A 1 103 ? 1.983 -3.859 3.191 1.00 95.62 103 THR A N 1
ATOM 723 C CA . THR A 1 103 ? 3.303 -3.471 3.689 1.00 95.62 103 THR A CA 1
ATOM 724 C C . THR A 1 103 ? 4.163 -3.087 2.501 1.00 95.62 103 THR A C 1
ATOM 726 O O . THR A 1 103 ? 4.377 -3.918 1.618 1.00 95.62 103 THR A O 1
ATOM 729 N N . VAL A 1 104 ? 4.628 -1.841 2.472 1.00 97.44 104 VAL A N 1
ATOM 730 C CA . VAL A 1 104 ? 5.399 -1.295 1.350 1.00 97.44 104 VAL A CA 1
ATOM 731 C C . VAL A 1 104 ? 6.683 -0.676 1.869 1.00 97.44 104 VAL A C 1
ATOM 733 O O . VAL A 1 104 ? 6.663 0.139 2.792 1.00 97.44 104 VAL A O 1
ATOM 736 N N . THR A 1 105 ? 7.804 -1.059 1.270 1.00 97.44 105 THR A N 1
ATOM 737 C CA . THR A 1 105 ? 9.128 -0.544 1.622 1.00 97.44 105 THR A CA 1
ATOM 738 C C . THR A 1 105 ? 9.973 -0.353 0.374 1.00 97.44 105 THR A C 1
ATOM 740 O O . THR A 1 105 ? 9.934 -1.182 -0.529 1.00 97.44 105 THR A O 1
ATOM 743 N N . SER A 1 106 ? 10.794 0.687 0.364 1.00 97.44 106 SER A N 1
ATOM 744 C CA . SER A 1 106 ? 11.895 0.867 -0.580 1.00 97.44 106 SER A CA 1
ATOM 745 C C . SER A 1 106 ? 13.045 1.557 0.152 1.00 97.44 106 SER A C 1
ATOM 747 O O . SER A 1 106 ? 12.821 2.254 1.148 1.00 97.44 106 SER A O 1
ATOM 749 N N . THR A 1 107 ? 14.272 1.325 -0.303 1.00 96.31 107 THR A N 1
ATOM 750 C CA . THR A 1 107 ? 15.454 2.084 0.129 1.00 96.31 107 THR A CA 1
ATOM 751 C C . THR A 1 107 ? 15.783 3.240 -0.809 1.00 96.31 107 THR A C 1
ATOM 753 O O . THR A 1 107 ? 16.603 4.085 -0.449 1.00 96.31 107 THR A O 1
ATOM 756 N N . ASP A 1 108 ? 15.156 3.283 -1.983 1.00 97.69 108 ASP A N 1
ATOM 757 C CA . ASP A 1 108 ? 15.443 4.250 -3.033 1.00 97.69 108 ASP A CA 1
ATOM 758 C C . ASP A 1 108 ? 14.580 5.502 -2.850 1.00 97.69 108 ASP A C 1
ATOM 760 O O . ASP A 1 108 ? 13.366 5.438 -2.653 1.00 97.69 108 ASP A O 1
ATOM 764 N N . ALA A 1 109 ? 15.223 6.671 -2.879 1.00 96.00 109 ALA A N 1
ATOM 765 C CA . ALA A 1 109 ? 14.578 7.947 -2.558 1.00 96.00 109 ALA A CA 1
ATOM 766 C C . ALA A 1 109 ? 13.597 8.437 -3.640 1.00 96.00 109 ALA A C 1
ATOM 768 O O . ALA A 1 109 ? 12.817 9.354 -3.390 1.00 96.00 109 ALA A O 1
ATOM 769 N N . THR A 1 110 ? 13.642 7.829 -4.824 1.00 97.50 110 THR A N 1
ATOM 770 C CA . THR A 1 110 ? 12.741 8.068 -5.961 1.00 97.50 110 THR A CA 1
ATOM 771 C C . THR A 1 110 ? 11.331 7.523 -5.711 1.00 97.50 110 THR A C 1
ATOM 773 O O . THR A 1 110 ? 10.393 7.922 -6.400 1.00 97.50 110 THR A O 1
ATOM 776 N N . PHE A 1 111 ? 11.150 6.670 -4.691 1.00 98.06 111 PHE A N 1
ATOM 777 C CA . PHE A 1 111 ? 9.841 6.245 -4.200 1.00 98.06 111 PHE A CA 1
ATOM 778 C C . PHE A 1 111 ? 9.495 6.956 -2.892 1.00 98.06 111 PHE A C 1
ATOM 780 O O . PHE A 1 111 ? 10.107 6.732 -1.847 1.00 98.06 111 PHE A O 1
ATOM 787 N N . THR A 1 112 ? 8.436 7.762 -2.910 1.00 97.62 112 THR A N 1
ATOM 788 C CA . THR A 1 112 ? 7.843 8.305 -1.681 1.00 97.62 112 THR A CA 1
ATOM 789 C C . THR A 1 112 ? 6.610 7.494 -1.309 1.00 97.62 112 THR A C 1
ATOM 791 O O . THR A 1 112 ? 5.641 7.473 -2.059 1.00 97.62 112 THR A O 1
ATOM 794 N N . ILE A 1 113 ? 6.631 6.841 -0.144 1.00 96.88 113 ILE A N 1
ATOM 795 C CA . ILE A 1 113 ? 5.555 5.950 0.317 1.00 96.88 113 ILE A CA 1
ATOM 796 C C . ILE A 1 113 ? 4.788 6.617 1.462 1.00 96.88 113 ILE A C 1
ATOM 798 O O . ILE A 1 113 ? 5.386 6.991 2.477 1.00 96.88 113 ILE A O 1
ATOM 802 N N . SER A 1 114 ? 3.467 6.711 1.328 1.00 94.62 114 SER A N 1
ATOM 803 C CA . SER A 1 114 ? 2.579 7.319 2.318 1.00 94.62 114 SER A CA 1
ATOM 804 C C . SER A 1 114 ? 1.380 6.426 2.619 1.00 94.62 114 SER A C 1
ATOM 806 O O . SER A 1 114 ? 0.707 5.938 1.719 1.00 94.62 114 SER A O 1
ATOM 808 N N . THR A 1 115 ? 1.070 6.236 3.899 1.00 93.25 115 THR A N 1
ATOM 809 C CA . THR A 1 115 ? -0.161 5.553 4.320 1.00 93.25 115 THR A CA 1
ATOM 810 C C . THR A 1 115 ? -1.327 6.529 4.316 1.00 93.25 115 THR A C 1
ATOM 812 O O . THR A 1 115 ? -1.294 7.517 5.051 1.00 93.25 115 THR A O 1
ATOM 815 N N . THR A 1 116 ? -2.372 6.229 3.549 1.00 92.75 116 THR A N 1
ATOM 816 C CA . THR A 1 116 ? -3.601 7.037 3.490 1.00 92.75 116 THR A CA 1
ATOM 817 C C . THR A 1 116 ? -4.716 6.441 4.344 1.00 92.75 116 THR A C 1
ATOM 819 O O . THR A 1 116 ? -5.475 7.186 4.966 1.00 92.75 116 THR A O 1
ATOM 822 N N . GLU A 1 117 ? -4.760 5.111 4.478 1.00 90.31 117 GLU A N 1
ATOM 823 C CA . GLU A 1 117 ? -5.719 4.417 5.336 1.00 90.31 117 GLU A CA 1
ATOM 824 C C . GLU A 1 117 ? -5.079 3.218 6.050 1.00 90.31 117 GLU A C 1
ATOM 826 O O . GLU A 1 117 ? -4.381 2.397 5.454 1.00 90.31 117 GLU A O 1
ATOM 831 N N . ALA A 1 118 ? -5.336 3.091 7.352 1.00 88.44 118 ALA A N 1
ATOM 832 C CA . ALA A 1 118 ? -4.957 1.923 8.134 1.00 88.44 118 ALA A CA 1
ATOM 833 C C . ALA A 1 118 ? -5.968 1.671 9.254 1.00 88.44 118 ALA A C 1
ATOM 835 O O . ALA A 1 118 ? -6.593 2.594 9.781 1.00 88.44 118 ALA A O 1
ATOM 836 N N . GLN A 1 119 ? -6.105 0.404 9.637 1.00 85.38 119 GLN A N 1
ATOM 837 C CA . GLN A 1 119 ? -7.033 -0.031 10.672 1.00 85.38 119 GLN A CA 1
ATOM 838 C C . GLN A 1 119 ? -6.325 -1.005 11.612 1.00 85.38 119 GLN A C 1
ATOM 840 O O . GLN A 1 119 ? -5.558 -1.865 11.186 1.00 85.38 119 GLN A O 1
ATOM 845 N N . CYS A 1 120 ? -6.604 -0.891 12.905 1.00 83.25 120 CYS A N 1
ATOM 846 C CA . CYS A 1 120 ? -6.160 -1.845 13.909 1.00 83.25 120 CYS A CA 1
ATOM 847 C C . CYS A 1 120 ? -7.289 -2.104 14.905 1.00 83.25 120 CYS A C 1
ATOM 849 O O . CYS A 1 120 ? -8.160 -1.254 15.102 1.00 83.25 120 CYS A O 1
ATOM 851 N N . TYR A 1 121 ? -7.263 -3.261 15.557 1.00 83.94 121 TYR A N 1
ATOM 852 C CA . TYR A 1 121 ? -8.258 -3.630 16.555 1.00 83.94 121 TYR A CA 1
ATOM 853 C C . TYR A 1 121 ? -7.589 -4.190 17.805 1.00 83.94 121 TYR A C 1
ATOM 855 O O . TYR A 1 121 ? -6.548 -4.842 17.742 1.00 83.94 121 TYR A O 1
ATOM 863 N N . VAL A 1 122 ? -8.229 -3.935 18.940 1.00 83.00 122 VAL A N 1
ATOM 864 C CA . VAL A 1 122 ? -7.973 -4.620 20.203 1.00 83.00 122 VAL A CA 1
ATOM 865 C C . VAL A 1 122 ? -9.224 -5.429 20.495 1.00 83.00 122 VAL A C 1
ATOM 867 O O . VAL A 1 122 ? -10.313 -4.859 20.580 1.00 83.00 122 VAL A O 1
ATOM 870 N N . ASP A 1 123 ? -9.071 -6.745 20.604 1.00 81.69 123 ASP A N 1
ATOM 871 C CA . ASP A 1 123 ? -10.168 -7.618 21.007 1.00 81.69 123 ASP A CA 1
ATOM 872 C C . ASP A 1 123 ? -10.213 -7.740 22.535 1.00 81.69 123 ASP A C 1
ATOM 874 O O . ASP A 1 123 ? -9.178 -7.761 23.206 1.00 81.69 123 ASP A O 1
ATOM 878 N N . LEU A 1 124 ? -11.423 -7.793 23.081 1.00 75.12 124 LEU A N 1
ATOM 879 C CA . LEU A 1 124 ? -11.677 -7.953 24.506 1.00 75.12 124 LEU A CA 1
ATOM 880 C C . LEU A 1 124 ? -12.551 -9.184 24.703 1.00 75.12 124 LEU A C 1
ATOM 882 O O . LEU A 1 124 ? -13.716 -9.213 24.299 1.00 75.12 124 LEU A O 1
ATOM 886 N N . GLU A 1 125 ? -12.005 -10.190 25.378 1.00 70.75 125 GLU A N 1
ATOM 887 C CA . GLU A 1 125 ? -12.764 -11.390 25.702 1.00 70.75 125 GLU A CA 1
ATOM 888 C C . GLU A 1 125 ? -13.913 -11.093 26.680 1.00 70.75 125 GLU A C 1
ATOM 890 O O . GLU A 1 125 ? -13.827 -10.246 27.571 1.00 70.75 125 GLU A O 1
ATOM 895 N N . SER A 1 126 ? -15.013 -11.838 26.530 1.00 59.97 126 SER A N 1
ATOM 896 C CA . SER A 1 126 ? -16.286 -11.579 27.222 1.00 59.97 126 SER A CA 1
ATOM 897 C C . SER A 1 126 ? -16.236 -11.607 28.759 1.00 59.97 126 SER A C 1
ATOM 899 O O . SER A 1 126 ? -17.137 -11.056 29.390 1.00 59.97 126 SER A O 1
ATOM 901 N N . LEU A 1 127 ? -15.204 -12.207 29.365 1.00 57.78 127 LEU A N 1
ATOM 902 C CA . LEU A 1 127 ? -15.014 -12.227 30.820 1.00 57.78 127 LEU A CA 1
ATOM 903 C C . LEU A 1 127 ? -14.476 -10.904 31.392 1.00 57.78 127 LEU A C 1
ATOM 905 O O . LEU A 1 127 ? -14.469 -10.743 32.608 1.00 57.78 127 LEU A O 1
ATOM 909 N N . ALA A 1 128 ? -14.032 -9.964 30.553 1.00 62.22 128 ALA A N 1
ATOM 910 C CA . ALA A 1 128 ? -13.342 -8.756 31.006 1.00 62.22 128 ALA A CA 1
ATOM 911 C C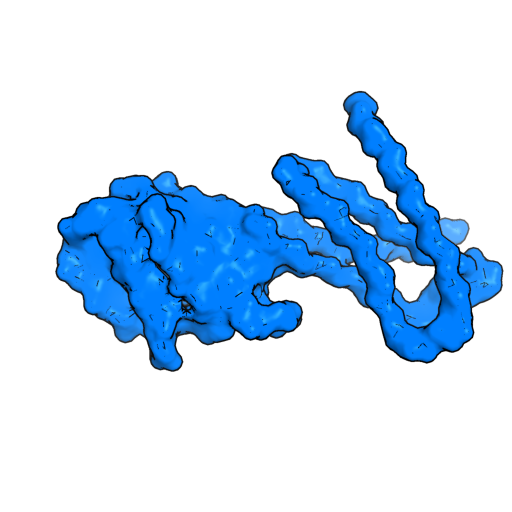 . ALA A 1 128 ? -14.263 -7.665 31.590 1.00 62.22 128 ALA A C 1
ATOM 913 O O . ALA A 1 128 ? -13.764 -6.702 32.169 1.00 62.22 128 ALA A O 1
ATOM 914 N N . LEU A 1 129 ? -15.590 -7.781 31.438 1.00 69.31 129 LEU A N 1
ATOM 915 C CA . LEU A 1 129 ? -16.550 -6.805 31.964 1.00 69.31 129 LEU A CA 1
ATOM 916 C C . LEU A 1 129 ? -17.502 -7.446 32.976 1.00 69.31 129 LEU A C 1
ATOM 918 O O . LEU A 1 129 ? -18.379 -8.233 32.617 1.00 69.31 129 LEU A O 1
ATOM 922 N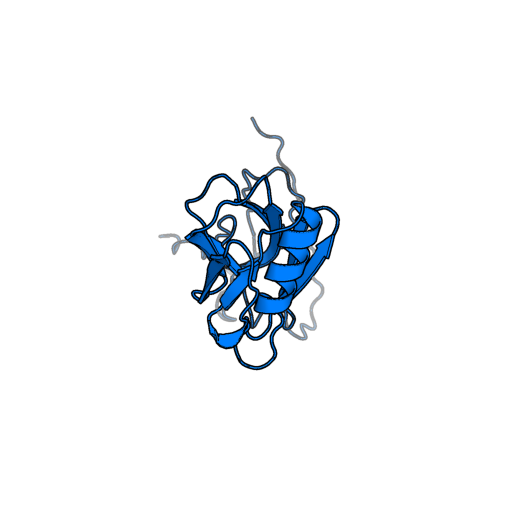 N . ASP A 1 130 ? -17.368 -7.049 34.236 1.00 72.69 130 ASP A N 1
ATOM 923 C CA . ASP A 1 130 ? -18.177 -7.514 35.360 1.00 72.69 130 ASP A CA 1
ATOM 924 C C . ASP A 1 130 ? -18.630 -6.337 36.253 1.00 72.69 130 ASP A C 1
ATOM 926 O O . ASP A 1 130 ? -18.671 -5.178 35.831 1.00 72.69 130 ASP A O 1
ATOM 930 N N . ALA A 1 131 ? -19.044 -6.626 37.490 1.00 75.19 131 ALA A N 1
ATOM 931 C CA . ALA A 1 131 ? -19.442 -5.590 38.443 1.00 75.19 131 ALA A CA 1
ATOM 932 C C . ALA A 1 131 ? -18.271 -4.685 38.877 1.00 75.19 131 ALA A C 1
ATOM 934 O O . ALA A 1 131 ? -18.507 -3.563 39.327 1.00 75.19 131 ALA A O 1
ATOM 935 N N . GLU A 1 132 ? -17.032 -5.154 38.745 1.00 76.12 132 GLU A N 1
ATOM 936 C CA . GLU A 1 132 ? -15.814 -4.433 39.102 1.00 76.12 132 GLU A CA 1
ATOM 937 C C . GLU A 1 132 ? -15.248 -3.647 37.903 1.00 76.12 132 GLU A C 1
ATOM 939 O O . GLU A 1 132 ? -14.750 -2.532 38.076 1.00 76.12 132 GLU A O 1
ATOM 944 N N . PHE A 1 133 ? -15.407 -4.164 36.681 1.00 74.25 133 PHE A N 1
ATOM 945 C CA . PHE A 1 133 ? -14.996 -3.533 35.423 1.00 74.25 133 PHE A CA 1
ATOM 946 C C . PHE A 1 133 ? -16.202 -3.208 34.538 1.00 74.25 133 PHE A C 1
ATOM 948 O O . PHE A 1 133 ? -16.633 -3.981 33.689 1.00 74.25 133 PHE A O 1
ATOM 955 N N . THR A 1 134 ? -16.754 -2.013 34.731 1.00 78.50 134 THR A N 1
ATOM 956 C CA . THR A 1 134 ? -18.033 -1.609 34.121 1.00 78.50 134 THR A CA 1
ATOM 957 C C . THR A 1 134 ? -17.899 -0.809 32.822 1.00 78.50 134 THR A C 1
ATOM 959 O O . THR A 1 134 ? -18.907 -0.528 32.172 1.00 78.50 134 THR A O 1
ATOM 962 N N . HIS A 1 135 ? -16.682 -0.413 32.441 1.00 78.56 135 HIS A N 1
ATOM 963 C CA . HIS A 1 135 ? -16.427 0.492 31.320 1.00 78.56 135 HIS A CA 1
ATOM 964 C C . HIS A 1 135 ? -15.243 0.017 30.479 1.00 78.56 135 HIS A C 1
ATOM 966 O O . HIS A 1 135 ? -14.262 -0.492 31.011 1.00 78.56 135 HIS A O 1
ATOM 972 N N . ILE A 1 136 ? -15.319 0.274 29.173 1.00 78.44 136 ILE A N 1
ATOM 973 C CA . ILE A 1 136 ? -14.181 0.190 28.257 1.00 78.44 136 ILE A CA 1
ATOM 974 C C . ILE A 1 136 ? -13.736 1.618 27.956 1.00 78.44 136 ILE A C 1
ATOM 976 O O . ILE A 1 136 ? -14.563 2.471 27.624 1.00 78.44 136 ILE A O 1
ATOM 980 N N . ALA A 1 137 ? -12.435 1.866 28.047 1.00 79.81 137 ALA A N 1
ATOM 981 C CA . ALA A 1 137 ? -11.817 3.098 27.586 1.00 79.81 137 ALA A CA 1
ATOM 982 C C . ALA A 1 137 ? -10.751 2.757 26.545 1.00 79.81 137 ALA A C 1
ATOM 984 O O . ALA A 1 137 ? -9.938 1.864 26.759 1.00 79.81 137 ALA A O 1
ATOM 985 N N . ALA A 1 138 ? -10.753 3.491 25.435 1.00 80.38 138 ALA A N 1
ATOM 986 C CA . ALA A 1 138 ? -9.705 3.437 24.429 1.00 80.38 138 ALA A CA 1
ATOM 987 C C . ALA A 1 138 ? -9.022 4.803 24.386 1.00 80.38 138 ALA A C 1
ATOM 989 O O . ALA A 1 138 ? -9.687 5.828 24.219 1.00 80.38 138 ALA A O 1
ATOM 990 N N . LYS A 1 139 ? -7.700 4.816 24.558 1.00 83.69 139 LYS A N 1
ATOM 991 C CA . LYS A 1 139 ? -6.877 6.004 24.3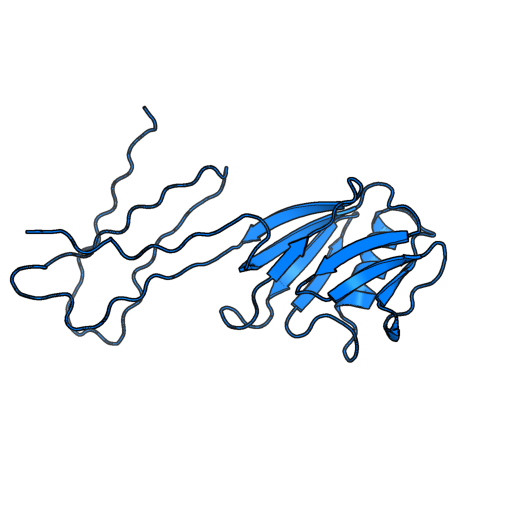40 1.00 83.69 139 LYS A CA 1
ATOM 992 C C . LYS A 1 139 ? -6.187 5.853 22.996 1.00 83.69 139 LYS A C 1
ATOM 994 O O . LYS A 1 139 ? -5.509 4.862 22.762 1.00 83.69 139 LYS A O 1
ATOM 999 N N . VAL A 1 140 ? -6.321 6.869 22.157 1.00 83.81 140 VAL A N 1
ATOM 1000 C CA . VAL A 1 140 ? -5.580 6.970 20.903 1.00 83.81 140 VAL A CA 1
ATOM 1001 C C . VAL A 1 140 ? -4.505 8.022 21.061 1.00 83.81 140 VAL A C 1
ATOM 1003 O O . VAL A 1 140 ? -4.765 9.112 21.568 1.00 83.81 140 VAL A O 1
ATOM 1006 N N . THR A 1 141 ? -3.308 7.689 20.598 1.00 86.62 141 THR A N 1
ATOM 1007 C CA . THR A 1 141 ? -2.219 8.644 20.416 1.00 86.62 141 THR A CA 1
ATOM 1008 C C . THR A 1 141 ? -1.786 8.551 18.962 1.00 86.62 141 THR A C 1
ATOM 1010 O O . THR A 1 141 ? -1.607 7.450 18.453 1.00 86.62 141 THR A O 1
ATOM 1013 N N . THR A 1 142 ? -1.644 9.689 18.292 1.00 83.19 142 THR A N 1
ATOM 1014 C CA . THR A 1 142 ? -1.135 9.751 16.921 1.00 83.19 142 THR A CA 1
ATOM 1015 C C . THR A 1 142 ? -0.088 10.848 16.827 1.00 83.19 142 THR A C 1
ATOM 1017 O O . THR A 1 142 ? -0.235 11.908 17.436 1.00 83.19 142 THR A O 1
ATOM 1020 N N . THR A 1 143 ? 0.978 10.581 16.082 1.00 85.12 143 THR A N 1
ATOM 1021 C CA . THR A 1 143 ? 1.927 11.597 15.611 1.00 85.12 143 THR A CA 1
ATOM 1022 C C . THR A 1 143 ? 1.679 11.966 14.148 1.00 85.12 143 THR A C 1
ATOM 1024 O O . THR A 1 143 ? 2.301 12.897 13.642 1.00 85.12 143 THR A O 1
ATOM 1027 N N . ALA A 1 144 ? 0.772 11.259 13.466 1.00 79.38 144 ALA A N 1
ATOM 1028 C CA . ALA A 1 144 ? 0.387 11.541 12.094 1.00 79.38 144 ALA A CA 1
ATOM 1029 C C . ALA A 1 144 ? -0.607 12.708 12.043 1.00 79.38 144 ALA A C 1
ATOM 1031 O O . ALA A 1 144 ? -1.504 12.821 12.882 1.00 79.38 144 ALA A O 1
ATOM 1032 N N . ALA A 1 145 ? -0.479 13.546 11.015 1.00 78.94 145 ALA A N 1
ATOM 1033 C CA . ALA A 1 145 ? -1.433 14.603 10.697 1.00 78.94 145 ALA A CA 1
ATOM 1034 C C . ALA A 1 145 ? -2.670 14.023 9.983 1.00 78.94 145 ALA A C 1
ATOM 1036 O O . ALA A 1 145 ? -2.991 14.400 8.860 1.00 78.94 145 ALA A O 1
ATOM 1037 N N . SER A 1 146 ? -3.335 13.062 10.622 1.00 78.62 146 SER A N 1
ATOM 1038 C CA . SER A 1 146 ? -4.467 12.329 10.062 1.00 78.62 146 SER A CA 1
ATOM 1039 C C . SER A 1 146 ? -5.686 12.407 10.972 1.00 78.62 146 SER A C 1
ATOM 1041 O O . SER A 1 146 ? -5.591 12.605 12.187 1.00 78.62 146 SER A O 1
ATOM 1043 N N . ASN A 1 147 ? -6.861 12.213 10.379 1.00 84.62 147 ASN A N 1
ATOM 1044 C CA . ASN A 1 147 ? -8.058 11.961 11.163 1.00 84.62 147 ASN A CA 1
ATOM 1045 C C . ASN A 1 147 ? -7.944 10.578 11.800 1.00 84.62 147 ASN A C 1
ATOM 1047 O O . ASN A 1 147 ? -7.577 9.612 11.132 1.00 84.62 147 ASN A O 1
ATOM 1051 N N . VAL A 1 148 ? -8.294 10.476 13.080 1.00 84.62 148 VAL A N 1
ATOM 1052 C CA . VAL A 1 148 ? -8.393 9.185 13.759 1.00 84.62 148 VAL A CA 1
ATOM 1053 C C . VAL A 1 148 ? -9.807 8.997 14.275 1.00 84.62 148 VAL A C 1
ATOM 1055 O O . VAL A 1 148 ? -10.383 9.891 14.895 1.00 84.62 148 VAL A O 1
ATOM 1058 N N . ALA A 1 149 ? -10.358 7.816 14.023 1.00 83.12 149 ALA A N 1
ATOM 1059 C CA . ALA A 1 149 ? -11.659 7.403 14.511 1.00 83.12 149 ALA A CA 1
ATOM 1060 C C . ALA A 1 149 ? -11.515 6.133 15.351 1.00 83.12 149 ALA A C 1
ATOM 1062 O O . ALA A 1 149 ? -10.699 5.264 15.060 1.00 83.12 149 ALA A O 1
ATOM 1063 N N . VAL A 1 150 ? -12.341 6.024 16.389 1.00 81.81 150 VAL A N 1
ATOM 1064 C CA . VAL A 1 150 ? -12.459 4.811 17.200 1.00 81.81 150 VAL A CA 1
ATOM 1065 C C . VAL A 1 150 ? -13.908 4.379 17.195 1.00 81.81 150 VAL A C 1
ATOM 1067 O O . VAL A 1 150 ? -14.803 5.166 17.515 1.00 81.81 150 VAL A O 1
ATOM 1070 N N . MET A 1 151 ? -14.132 3.111 16.876 1.00 79.56 151 MET A N 1
ATOM 1071 C CA . MET A 1 151 ? -15.445 2.492 16.933 1.00 79.56 151 MET A CA 1
ATOM 1072 C C . MET A 1 151 ? -15.401 1.282 17.857 1.00 79.56 151 MET A C 1
ATOM 1074 O O . MET A 1 151 ? -14.501 0.453 17.773 1.00 79.56 151 MET A O 1
ATOM 1078 N N . LEU A 1 152 ? -16.405 1.166 18.726 1.00 81.06 152 LEU A N 1
ATOM 1079 C CA . LEU A 1 152 ? -16.642 -0.061 19.474 1.00 81.06 152 LEU A CA 1
ATOM 1080 C C . LEU A 1 152 ? -17.470 -1.012 18.607 1.00 81.06 152 LEU A C 1
ATOM 1082 O O . LEU A 1 152 ? -18.668 -0.792 18.411 1.00 81.06 152 LEU A O 1
ATOM 1086 N N . LEU A 1 153 ? -16.839 -2.080 18.131 1.00 79.25 153 LEU A N 1
ATOM 1087 C CA . LEU A 1 153 ? -17.528 -3.193 17.488 1.00 79.25 153 LEU A CA 1
ATOM 1088 C C . LEU A 1 153 ? -17.975 -4.187 18.559 1.00 79.25 153 LEU A C 1
ATOM 1090 O O . LEU A 1 153 ? -17.208 -4.577 19.434 1.00 79.25 153 LEU A O 1
ATOM 1094 N N . ARG A 1 154 ? -19.244 -4.588 18.512 1.00 75.44 154 ARG A N 1
ATOM 1095 C CA . ARG A 1 154 ? -19.795 -5.619 19.394 1.00 75.44 154 ARG A CA 1
ATOM 1096 C C . ARG A 1 154 ? -20.824 -6.441 18.637 1.00 75.44 154 ARG A C 1
ATOM 1098 O O . ARG A 1 154 ? -21.538 -5.912 17.787 1.00 75.44 154 ARG A O 1
ATOM 1105 N N . TYR A 1 155 ? -20.950 -7.710 19.005 1.00 68.12 155 TYR A N 1
ATOM 1106 C CA . TYR A 1 155 ? -22.024 -8.582 18.526 1.00 68.12 155 TYR A CA 1
ATOM 1107 C C . TYR A 1 155 ? -23.411 -8.085 18.983 1.00 68.12 155 TYR A C 1
ATOM 1109 O O . TYR A 1 155 ? -23.523 -7.044 19.634 1.00 68.12 155 TYR A O 1
ATOM 1117 N N . HIS A 1 156 ? -24.480 -8.822 18.650 1.00 63.78 156 HIS A N 1
ATOM 1118 C CA . HIS A 1 156 ? -25.887 -8.499 18.945 1.00 63.78 156 HIS A CA 1
ATOM 1119 C C . HIS A 1 156 ? -26.189 -8.295 20.443 1.00 63.78 156 HIS A C 1
ATOM 1121 O O . HIS A 1 156 ? -26.810 -9.122 21.112 1.00 63.78 156 HIS A O 1
ATOM 1127 N N . SER A 1 157 ? -25.775 -7.161 20.994 1.00 57.88 157 SER A N 1
ATOM 1128 C CA . SER A 1 157 ? -25.978 -6.836 22.393 1.00 57.88 157 SER A CA 1
ATOM 1129 C C . SER A 1 157 ? -27.311 -6.121 22.571 1.00 57.88 157 SER A C 1
ATOM 1131 O O . SER A 1 157 ? -27.557 -5.047 22.021 1.00 57.88 157 SER A O 1
ATOM 1133 N N . ARG A 1 158 ? -28.173 -6.733 23.388 1.00 55.56 158 ARG A N 1
ATOM 1134 C CA . ARG A 1 158 ? -29.533 -6.268 23.701 1.00 55.56 158 ARG A CA 1
ATOM 1135 C C . ARG A 1 158 ? -29.568 -5.015 24.591 1.00 55.56 158 ARG A C 1
ATOM 1137 O O . ARG A 1 158 ? -30.645 -4.482 24.834 1.00 55.56 158 ARG A O 1
ATOM 1144 N N . LYS A 1 159 ? -28.424 -4.544 25.107 1.00 64.44 159 LYS A N 1
ATOM 1145 C CA . LYS A 1 159 ? -28.346 -3.404 26.040 1.00 64.44 159 LYS A CA 1
ATOM 1146 C C . LYS A 1 159 ? -27.844 -2.140 25.346 1.00 64.44 159 LYS A C 1
ATOM 1148 O O . LYS A 1 159 ? -26.836 -2.185 24.638 1.00 64.44 159 LYS A O 1
ATOM 1153 N N . LYS A 1 160 ? -28.527 -1.014 25.573 1.00 65.25 160 LYS A N 1
ATOM 1154 C CA . LYS A 1 160 ? -28.123 0.319 25.096 1.00 65.25 160 LYS A CA 1
ATOM 1155 C C . LYS A 1 160 ? -26.748 0.686 25.666 1.00 65.25 160 LYS A C 1
ATOM 1157 O O . LYS A 1 160 ? -26.499 0.445 26.844 1.00 65.25 160 LYS A O 1
ATOM 1162 N N . ILE A 1 161 ? -25.882 1.266 24.838 1.00 70.38 161 ILE A N 1
ATOM 1163 C CA . ILE A 1 161 ? -24.617 1.866 25.285 1.00 70.38 161 ILE A CA 1
ATOM 1164 C C . ILE A 1 161 ? -24.758 3.375 25.389 1.00 70.38 161 ILE A C 1
ATOM 1166 O O . ILE A 1 161 ? -25.508 3.995 24.634 1.00 70.38 161 ILE A O 1
ATOM 1170 N N . THR A 1 162 ? -23.985 3.948 26.301 1.00 74.81 162 THR A N 1
ATOM 1171 C CA . THR A 1 162 ? -23.712 5.380 26.340 1.00 74.81 162 THR A CA 1
ATOM 1172 C C . THR A 1 162 ? -22.245 5.553 25.986 1.00 74.81 162 THR A C 1
ATOM 1174 O O . THR A 1 162 ? -21.379 5.188 26.776 1.00 74.81 162 THR A O 1
ATOM 1177 N N . GLN A 1 163 ? -21.964 6.085 24.800 1.00 73.75 163 GLN A N 1
ATOM 1178 C CA . GLN A 1 163 ? -20.607 6.450 24.407 1.00 73.75 163 GLN A CA 1
ATOM 1179 C C . GLN A 1 163 ? -20.352 7.903 24.810 1.00 73.75 163 GLN A C 1
ATOM 1181 O O . GLN A 1 163 ? -21.183 8.777 24.568 1.00 73.75 163 GLN A O 1
ATOM 1186 N N . LYS A 1 164 ? -19.207 8.155 25.444 1.00 79.94 164 LYS A N 1
ATOM 1187 C CA . LYS A 1 164 ? -18.727 9.502 25.765 1.00 79.94 164 LYS A CA 1
ATOM 1188 C C . LYS A 1 164 ? -17.360 9.678 25.131 1.00 79.94 164 LYS A C 1
ATOM 1190 O O . LYS A 1 164 ? -16.498 8.834 25.343 1.00 79.94 164 LYS A O 1
ATOM 1195 N N . MET A 1 165 ? -17.178 10.752 24.374 1.00 75.50 165 MET A N 1
ATOM 1196 C CA . MET A 1 165 ? -15.903 11.108 23.754 1.00 75.50 165 MET A CA 1
ATOM 1197 C C . MET A 1 165 ? -15.370 12.370 24.431 1.00 75.50 165 MET A C 1
ATOM 1199 O O . MET A 1 165 ? -16.131 13.305 24.677 1.00 75.50 165 MET A O 1
ATOM 1203 N N . GLY A 1 166 ? -14.080 12.379 24.754 1.00 72.62 166 GLY A N 1
ATOM 1204 C CA . GLY A 1 166 ? -13.372 13.543 25.277 1.00 72.62 166 GLY A CA 1
ATOM 1205 C C . GLY A 1 166 ? -12.110 13.767 24.457 1.00 72.62 166 GLY A C 1
ATOM 1206 O O . GLY A 1 166 ? -11.407 12.807 24.154 1.00 72.62 166 GLY A O 1
ATOM 1207 N N . ALA A 1 167 ? -11.842 15.016 24.088 1.00 68.06 167 ALA A N 1
ATOM 1208 C CA . ALA A 1 167 ? -10.602 15.417 23.438 1.00 68.06 167 ALA A CA 1
ATOM 1209 C C . ALA A 1 167 ? -9.782 16.258 24.419 1.00 68.06 167 ALA A C 1
ATOM 1211 O O . ALA A 1 167 ? -10.333 17.102 25.128 1.00 68.06 167 ALA A O 1
ATOM 1212 N N . GLN A 1 168 ? -8.474 16.026 24.461 1.00 69.00 168 GLN A N 1
ATOM 1213 C CA . GLN A 1 168 ? -7.529 16.857 25.196 1.00 69.00 168 GLN A CA 1
ATOM 1214 C C . GLN A 1 168 ? -6.652 17.582 24.173 1.00 69.00 168 GLN A C 1
ATOM 1216 O O . GLN A 1 168 ? -6.119 16.947 23.266 1.00 69.00 168 GLN A O 1
ATOM 1221 N N . TYR A 1 169 ? -6.531 18.905 24.301 1.00 52.50 169 TYR A N 1
ATOM 1222 C CA . TYR A 1 169 ? -5.599 19.693 23.491 1.00 52.50 169 TYR A CA 1
ATOM 1223 C C . TYR A 1 169 ? -4.156 19.332 23.894 1.00 52.50 169 TYR A C 1
ATOM 1225 O O . TYR A 1 169 ? -3.926 19.137 25.094 1.00 52.50 169 TYR A O 1
ATOM 1233 N N . PRO A 1 170 ? -3.197 19.200 22.955 1.00 56.00 170 PRO A N 1
ATOM 1234 C CA . PRO A 1 170 ? -1.805 18.943 23.318 1.00 56.00 170 PRO A CA 1
ATOM 1235 C C . PRO A 1 170 ? -1.289 20.058 24.238 1.00 56.00 170 PRO A C 1
ATOM 1237 O O . PRO A 1 170 ? -1.602 21.229 24.024 1.00 56.00 170 PRO A O 1
ATOM 1240 N N . ALA A 1 171 ? -0.576 19.666 25.297 1.00 44.34 171 ALA A N 1
ATOM 1241 C CA . ALA A 1 171 ? 0.051 20.592 26.240 1.00 44.34 171 ALA A CA 1
ATOM 1242 C C . ALA A 1 171 ? 1.189 21.381 25.581 1.00 44.34 171 ALA A C 1
ATOM 1244 O O . ALA A 1 171 ? 1.871 20.795 24.708 1.00 44.34 171 ALA A O 1
#

Foldseek 3Di:
DPPDPDFDDDDDWLWQFQKKKKAFDQDDFQFWKAKPNDIATEHDADQDLQNNYFHPVDHLQNRLVRNQCSQPPPPRHPPQWHWDTDPNMIMIGRNDPPPDGIHMDGPDPRIDMGGPGGDDDDDDDPVQDDPVRPDDDDDDDDPDPDDDDDDDDDPPDPDDDDDDDDDDDDD

Organism: NCBI:txid412755

Secondary structure (DSSP, 8-state):
-PPPPPP----BTTBSEEEEEEEESS--TT-EEEETTEEEEEESS--BGGGTEEE-SS-HHHHHHHHHHHHT-TTTS-TTEEEEEETTEEEEEESSTTTS-B-EE-S-TTEEEEEEEE-------GGG-SSS-----------SSS--------SS--S------------